Protein AF-A0A8J7RLM5-F1 (afdb_monomer_lite)

Sequence (174 aa):
MNRTQAYQRTSVENLIDDARYLAEELEALKSVIGSIPYNERPVQQDSILDMICRIGLIQRKFLKRAADQLNSSAKFESLPELPGNPALVISEKDIESLQQSNATEIIDDIIRERKELLLFFDRYLNKGEETRREKSDAIGRDYLHKLMYDLVSFERKQLKEAAERVLSIETDRN

Organism: NCBI:txid2812953

pLDDT: mean 81.15, std 14.07, range [39.69, 95.25]

Foldseek 3Di:
DDPVVVVLLVLLVVLLVLLLVLLVLLVVCLVLVVVFPQCDADVVGHGLLLLLLLLQVLCVVQLVVLLVVLPDPDQLPPDDDDDPASSVVDDPVSSVVPVVDDSNVSSVVSSVSSVVSSVSVVVSSVVVVPDPPVPRSVSSSVSSSVSSVNSSVSSVVSSVVSVVVSVVRVVVVD

Structure (mmCIF, N/CA/C/O backbone):
data_AF-A0A8J7RLM5-F1
#
_entry.id   AF-A0A8J7RLM5-F1
#
loop_
_atom_site.group_PDB
_atom_site.id
_atom_site.type_symbol
_atom_site.label_atom_id
_atom_site.label_alt_id
_atom_site.label_comp_id
_atom_site.label_asym_id
_atom_site.label_entity_id
_atom_site.label_seq_id
_atom_site.pdbx_PDB_ins_code
_atom_site.Cartn_x
_atom_site.Cartn_y
_atom_site.Cartn_z
_atom_site.occupancy
_atom_site.B_iso_or_equiv
_atom_site.auth_seq_id
_atom_site.auth_comp_id
_atom_site.auth_asym_id
_atom_site.auth_atom_id
_atom_site.pdbx_PDB_model_num
ATOM 1 N N . MET A 1 1 ? 15.468 -15.234 -27.592 1.00 46.94 1 MET A N 1
ATOM 2 C CA . MET A 1 1 ? 14.768 -14.759 -26.380 1.00 46.94 1 MET A CA 1
ATOM 3 C C . MET A 1 1 ? 15.495 -15.343 -25.171 1.00 46.94 1 MET A C 1
ATOM 5 O O . MET A 1 1 ? 15.583 -16.561 -25.069 1.00 46.94 1 MET A O 1
ATOM 9 N N . ASN A 1 2 ? 16.152 -14.509 -24.358 1.00 43.31 2 ASN A N 1
ATOM 10 C CA . ASN A 1 2 ? 17.047 -14.956 -23.278 1.00 43.31 2 ASN A CA 1
ATOM 11 C C . ASN A 1 2 ? 16.229 -15.423 -22.059 1.00 43.31 2 ASN A C 1
ATOM 13 O O . ASN A 1 2 ? 15.388 -14.671 -21.572 1.00 43.31 2 ASN A O 1
ATOM 17 N N . ARG A 1 3 ? 16.481 -16.635 -21.537 1.00 39.69 3 ARG A N 1
ATOM 18 C CA . ARG A 1 3 ? 15.733 -17.220 -20.397 1.00 39.69 3 ARG A CA 1
ATOM 19 C C . ARG A 1 3 ? 15.724 -16.326 -19.147 1.00 39.69 3 ARG A C 1
ATOM 21 O O . ARG A 1 3 ? 14.724 -16.284 -18.441 1.00 39.69 3 ARG A O 1
ATOM 28 N N . THR A 1 4 ? 16.790 -15.563 -18.914 1.00 49.38 4 THR A N 1
ATOM 29 C CA . THR A 1 4 ? 16.906 -14.629 -17.782 1.00 49.38 4 THR A CA 1
ATOM 30 C C . THR A 1 4 ? 15.945 -13.438 -17.890 1.00 49.38 4 THR A C 1
ATOM 32 O O . THR A 1 4 ? 15.382 -13.017 -16.885 1.00 49.38 4 THR A O 1
ATOM 35 N N . GLN A 1 5 ? 15.695 -12.932 -19.105 1.00 44.66 5 GLN A N 1
ATOM 36 C CA . GLN A 1 5 ? 14.750 -11.828 -19.336 1.00 44.66 5 GLN A CA 1
ATOM 37 C C . GLN A 1 5 ? 13.291 -12.277 -19.180 1.00 44.66 5 GLN A C 1
ATOM 39 O O . GLN A 1 5 ? 12.466 -11.505 -18.701 1.00 44.66 5 GLN A O 1
ATOM 44 N N . ALA A 1 6 ? 12.976 -13.528 -19.536 1.00 48.50 6 ALA A N 1
ATOM 45 C CA . ALA A 1 6 ? 11.652 -14.101 -19.301 1.00 48.50 6 ALA A CA 1
ATOM 46 C C . ALA A 1 6 ? 11.365 -14.260 -17.796 1.00 48.50 6 ALA A C 1
ATOM 48 O O . ALA A 1 6 ? 10.303 -13.862 -17.338 1.00 48.50 6 ALA A O 1
ATOM 49 N N . TYR A 1 7 ? 12.340 -14.747 -17.018 1.00 50.72 7 TYR A N 1
ATOM 50 C CA . TYR A 1 7 ? 12.205 -14.925 -15.567 1.00 50.72 7 TYR A CA 1
ATOM 51 C C . TYR A 1 7 ? 12.020 -13.598 -14.807 1.00 50.72 7 TYR A C 1
ATOM 53 O O . TYR A 1 7 ? 11.147 -13.492 -13.950 1.00 50.72 7 TYR A O 1
ATOM 61 N N . GLN A 1 8 ? 12.792 -12.557 -15.148 1.00 52.84 8 GLN A N 1
ATOM 62 C CA . GLN A 1 8 ? 12.638 -11.227 -14.535 1.00 52.84 8 GLN A CA 1
ATOM 63 C C . GLN A 1 8 ? 11.289 -10.575 -14.864 1.00 52.84 8 GLN A C 1
ATOM 65 O O . GLN A 1 8 ? 10.726 -9.879 -14.024 1.00 52.84 8 GLN A O 1
ATOM 70 N N . ARG A 1 9 ? 10.754 -10.815 -16.067 1.00 53.75 9 ARG A N 1
ATOM 71 C CA . ARG A 1 9 ? 9.448 -10.295 -16.481 1.00 53.75 9 ARG A CA 1
ATOM 72 C C . ARG A 1 9 ? 8.310 -10.913 -15.669 1.00 53.75 9 ARG A C 1
ATOM 74 O O . ARG A 1 9 ? 7.534 -10.167 -15.081 1.00 53.75 9 ARG A O 1
ATOM 81 N N . THR A 1 10 ? 8.306 -12.241 -15.543 1.00 61.09 10 THR A N 1
ATOM 82 C CA . THR A 1 10 ? 7.343 -12.963 -14.699 1.00 61.09 10 THR A CA 1
ATOM 83 C C . THR A 1 10 ? 7.415 -12.492 -13.243 1.00 61.09 10 THR A C 1
ATOM 85 O O . THR A 1 10 ? 6.394 -12.397 -12.579 1.00 61.09 10 THR A O 1
ATOM 88 N N . SER A 1 11 ? 8.601 -12.111 -12.752 1.00 75.88 11 SER A N 1
ATOM 89 C CA . SER A 1 11 ? 8.767 -11.608 -11.382 1.00 75.88 11 SER A CA 1
ATOM 90 C C . SER A 1 11 ? 8.086 -10.253 -11.135 1.00 75.88 11 SER A C 1
ATOM 92 O O . SER A 1 11 ? 7.440 -10.075 -10.107 1.00 75.88 11 SER A O 1
ATOM 94 N N . VAL A 1 12 ? 8.190 -9.290 -12.062 1.00 80.94 12 VAL A N 1
ATOM 95 C CA . VAL A 1 12 ? 7.547 -7.967 -11.887 1.00 80.94 12 VAL A CA 1
ATOM 96 C C . VAL A 1 12 ? 6.038 -8.042 -12.085 1.00 80.94 12 VAL A C 1
ATOM 98 O O . VAL A 1 12 ? 5.299 -7.407 -11.340 1.00 80.94 12 VAL A O 1
ATOM 101 N N . GLU A 1 13 ? 5.578 -8.817 -13.066 1.00 83.81 13 GLU A N 1
ATOM 102 C CA . GLU A 1 13 ? 4.148 -9.036 -13.312 1.00 83.81 13 GLU A CA 1
ATOM 103 C C . GLU A 1 13 ? 3.482 -9.675 -12.079 1.00 83.81 13 GLU A C 1
ATOM 105 O O . GLU A 1 13 ? 2.475 -9.156 -11.601 1.00 83.81 13 GLU A O 1
ATOM 110 N N . ASN A 1 14 ? 4.123 -10.678 -11.464 1.00 87.81 14 ASN A N 1
ATOM 111 C CA . ASN A 1 14 ? 3.664 -11.260 -10.198 1.00 87.81 14 ASN A CA 1
ATOM 112 C C . ASN A 1 14 ? 3.598 -10.228 -9.059 1.00 87.81 14 ASN A C 1
ATOM 114 O O . ASN A 1 14 ? 2.666 -10.253 -8.266 1.00 87.81 14 ASN A O 1
ATOM 118 N N . LEU A 1 15 ? 4.562 -9.305 -8.965 1.00 88.06 15 LEU A N 1
ATOM 119 C CA . LEU A 1 15 ? 4.537 -8.249 -7.944 1.00 88.06 15 LEU A CA 1
ATOM 120 C C . LEU A 1 15 ? 3.437 -7.206 -8.196 1.00 88.06 15 LEU A C 1
ATOM 122 O O . LEU A 1 15 ? 2.912 -6.618 -7.250 1.00 88.06 15 LEU A O 1
ATOM 126 N N . ILE A 1 16 ? 3.079 -6.960 -9.459 1.00 88.56 16 ILE A N 1
ATOM 127 C CA . ILE A 1 16 ? 1.916 -6.137 -9.810 1.00 88.56 16 ILE A CA 1
ATOM 128 C C . ILE A 1 16 ? 0.635 -6.842 -9.374 1.00 88.56 16 ILE A C 1
ATOM 130 O O . ILE A 1 16 ? -0.224 -6.192 -8.784 1.00 88.56 16 ILE A O 1
ATOM 134 N N . ASP A 1 17 ? 0.517 -8.146 -9.614 1.00 90.69 17 ASP A N 1
ATOM 135 C CA . ASP A 1 17 ? -0.630 -8.935 -9.162 1.00 90.69 17 ASP A CA 1
ATOM 136 C C . ASP A 1 17 ? -0.713 -9.006 -7.633 1.00 90.69 17 ASP A C 1
ATOM 138 O O . ASP A 1 17 ? -1.785 -8.789 -7.072 1.00 90.69 17 ASP A O 1
ATOM 142 N N . ASP A 1 18 ? 0.418 -9.172 -6.946 1.00 92.62 18 ASP A N 1
ATOM 143 C CA . ASP A 1 18 ? 0.497 -9.061 -5.489 1.00 92.62 18 ASP A CA 1
ATOM 144 C C . ASP A 1 18 ? -0.018 -7.695 -5.008 1.00 92.62 18 ASP A C 1
ATOM 146 O O . ASP A 1 18 ? -0.800 -7.617 -4.063 1.00 92.62 18 ASP A O 1
ATOM 150 N N . ALA A 1 19 ? 0.368 -6.603 -5.673 1.00 91.62 19 ALA A N 1
ATOM 151 C CA . ALA A 1 19 ? -0.124 -5.269 -5.338 1.00 91.62 19 ALA A CA 1
ATOM 152 C C . ALA A 1 19 ? -1.623 -5.085 -5.642 1.00 91.62 19 ALA A C 1
ATOM 154 O O . ALA A 1 19 ? -2.304 -4.361 -4.910 1.00 91.62 19 ALA A O 1
ATOM 155 N N . ARG A 1 20 ? -2.160 -5.739 -6.686 1.00 92.81 20 ARG A N 1
ATOM 156 C CA . ARG A 1 20 ? -3.612 -5.788 -6.950 1.00 92.81 20 ARG A CA 1
ATOM 157 C C . ARG A 1 20 ? -4.327 -6.490 -5.799 1.00 92.81 20 ARG A C 1
ATOM 159 O O . ARG A 1 20 ? -5.286 -5.935 -5.274 1.00 92.81 20 ARG A O 1
ATOM 166 N N . TYR A 1 21 ? -3.807 -7.632 -5.358 1.00 94.31 21 TYR A N 1
ATOM 167 C CA . TYR A 1 21 ? -4.354 -8.384 -4.232 1.00 94.31 21 TYR A CA 1
ATOM 168 C C . TYR A 1 21 ? -4.331 -7.579 -2.921 1.00 94.31 21 TYR A C 1
ATOM 170 O O . TYR A 1 21 ? -5.326 -7.542 -2.205 1.00 94.31 21 TYR A O 1
ATOM 178 N N . LEU A 1 22 ? -3.266 -6.817 -2.646 1.00 94.25 22 LEU A N 1
ATOM 179 C CA . LEU A 1 22 ? -3.222 -5.920 -1.479 1.00 94.25 22 LEU A CA 1
ATOM 180 C C . LEU A 1 22 ? -4.320 -4.840 -1.507 1.00 94.25 22 LEU A C 1
ATOM 182 O O . LEU A 1 22 ? -4.757 -4.368 -0.460 1.00 94.25 22 LEU A O 1
ATOM 186 N N . ALA A 1 23 ? -4.786 -4.432 -2.693 1.00 94.12 23 ALA A N 1
ATOM 187 C CA . ALA A 1 23 ? -5.932 -3.528 -2.802 1.00 94.12 23 ALA A CA 1
ATOM 188 C C . ALA A 1 23 ? -7.241 -4.205 -2.360 1.00 94.12 23 ALA A C 1
ATOM 190 O O . ALA A 1 23 ? -8.100 -3.552 -1.773 1.00 94.12 23 ALA A O 1
ATOM 191 N N . GLU A 1 24 ? -7.390 -5.504 -2.630 1.00 94.69 24 GLU A N 1
ATOM 192 C CA . GLU A 1 24 ? -8.536 -6.299 -2.178 1.00 94.69 24 GLU A CA 1
ATOM 193 C C . GLU A 1 24 ? -8.501 -6.500 -0.658 1.00 94.69 24 GLU A C 1
ATOM 195 O O . GLU A 1 24 ? -9.531 -6.370 0.000 1.00 94.69 24 GLU A O 1
ATOM 200 N N . GLU A 1 25 ? -7.317 -6.722 -0.077 1.00 94.19 25 GLU A N 1
ATOM 201 C CA . GLU A 1 25 ? -7.147 -6.781 1.381 1.00 94.19 25 GLU A CA 1
ATOM 202 C C . GLU A 1 25 ? -7.513 -5.451 2.061 1.00 94.19 25 GLU A C 1
ATOM 204 O O . GLU A 1 25 ? -8.141 -5.446 3.121 1.00 94.19 25 GLU A O 1
ATOM 209 N N . LEU A 1 26 ? -7.196 -4.312 1.434 1.00 95.00 26 LEU A N 1
ATOM 210 C CA . LEU A 1 26 ? -7.642 -2.998 1.905 1.00 95.00 26 LEU A CA 1
ATOM 211 C C . LEU A 1 26 ? -9.168 -2.826 1.827 1.00 95.00 26 LEU A C 1
ATOM 213 O O . LEU A 1 26 ? -9.756 -2.298 2.770 1.00 95.00 26 LEU A O 1
ATOM 217 N N . GLU A 1 27 ? -9.829 -3.286 0.758 1.00 94.38 27 GLU A N 1
ATOM 218 C CA . GLU A 1 27 ? -11.304 -3.284 0.684 1.00 94.38 27 GLU A CA 1
ATOM 219 C C . GLU A 1 27 ? -11.922 -4.168 1.777 1.00 94.38 27 GLU A C 1
ATOM 221 O O . GLU A 1 27 ? -12.914 -3.788 2.407 1.00 94.38 27 GLU A O 1
ATOM 226 N N . ALA A 1 28 ? -11.320 -5.327 2.055 1.00 93.94 28 ALA A N 1
ATOM 227 C CA . ALA A 1 28 ? -11.754 -6.186 3.150 1.00 93.94 28 ALA A CA 1
ATOM 228 C C . ALA A 1 28 ? -11.610 -5.470 4.503 1.00 93.94 28 ALA A C 1
ATOM 230 O O . ALA A 1 28 ? -12.572 -5.420 5.272 1.00 93.94 28 ALA A O 1
ATOM 231 N N . LEU A 1 29 ? -10.464 -4.833 4.770 1.00 93.31 29 LEU A N 1
ATOM 232 C CA . LEU A 1 29 ? -10.246 -4.046 5.988 1.00 93.31 29 LEU A CA 1
ATOM 233 C C . LEU A 1 29 ? -11.261 -2.901 6.114 1.00 93.31 29 LEU A C 1
ATOM 235 O O . LEU A 1 29 ? -11.812 -2.672 7.191 1.00 93.31 29 LEU A O 1
ATOM 239 N N . LYS A 1 30 ? -11.570 -2.210 5.015 1.00 94.25 30 LYS A N 1
ATOM 240 C CA . LYS A 1 30 ? -12.572 -1.139 4.979 1.00 94.25 30 LYS A CA 1
ATOM 241 C C . LYS A 1 30 ? -13.960 -1.606 5.420 1.00 94.25 30 LYS A C 1
ATOM 243 O O . LYS A 1 30 ? -14.674 -0.838 6.060 1.00 94.25 30 LYS A O 1
ATOM 248 N N . SER A 1 31 ? -14.337 -2.854 5.136 1.00 92.00 31 SER A N 1
ATOM 249 C CA . SER A 1 31 ? -15.645 -3.389 5.543 1.00 92.00 31 SER A CA 1
ATOM 250 C C . SER A 1 31 ? -15.821 -3.506 7.064 1.00 92.00 31 SER A C 1
ATOM 252 O O . SER A 1 31 ? -16.948 -3.436 7.553 1.00 92.00 31 SER A O 1
ATOM 254 N N . VAL A 1 32 ? -14.720 -3.618 7.816 1.00 91.75 32 VAL A N 1
ATOM 255 C CA . VAL A 1 32 ? -14.729 -3.789 9.279 1.00 91.75 32 VAL A CA 1
ATOM 256 C C . VAL A 1 32 ? -14.240 -2.550 10.030 1.00 91.75 32 VAL A C 1
ATOM 258 O O . VAL A 1 32 ? -14.649 -2.328 11.172 1.00 91.75 32 VAL A O 1
ATOM 261 N N . ILE A 1 33 ? -13.432 -1.693 9.389 1.00 91.06 33 ILE A N 1
ATOM 262 C CA . ILE A 1 33 ? -12.737 -0.571 10.040 1.00 91.06 33 ILE A CA 1
ATOM 263 C C . ILE A 1 33 ? -13.693 0.387 10.759 1.00 91.06 33 ILE A C 1
ATOM 265 O O . ILE A 1 33 ? -13.377 0.876 11.836 1.00 91.06 33 ILE A O 1
ATOM 269 N N . GLY A 1 34 ? -14.890 0.616 10.209 1.00 87.88 34 GLY A N 1
ATOM 270 C CA . GLY A 1 34 ? -15.882 1.524 10.790 1.00 87.88 34 GLY A CA 1
ATOM 271 C C . GLY A 1 34 ? -16.491 1.044 12.113 1.00 87.88 34 GLY A C 1
ATOM 272 O O . GLY A 1 34 ? -17.084 1.844 12.831 1.00 87.88 34 GLY A O 1
ATOM 273 N N . SER A 1 35 ? -16.348 -0.241 12.448 1.00 89.00 35 SER A N 1
ATOM 274 C CA . SER A 1 35 ? -16.909 -0.846 13.665 1.00 89.00 35 SER A CA 1
ATOM 275 C C . SER A 1 35 ? -15.903 -0.998 14.814 1.00 89.00 35 SER A C 1
ATOM 277 O O . SER A 1 35 ? -16.283 -1.387 15.923 1.00 89.00 35 SER A O 1
ATOM 279 N N . ILE A 1 36 ? -14.630 -0.667 14.589 1.00 90.12 36 ILE A N 1
ATOM 280 C CA . ILE A 1 36 ? -13.540 -0.848 15.558 1.00 90.12 36 ILE A CA 1
ATOM 281 C C 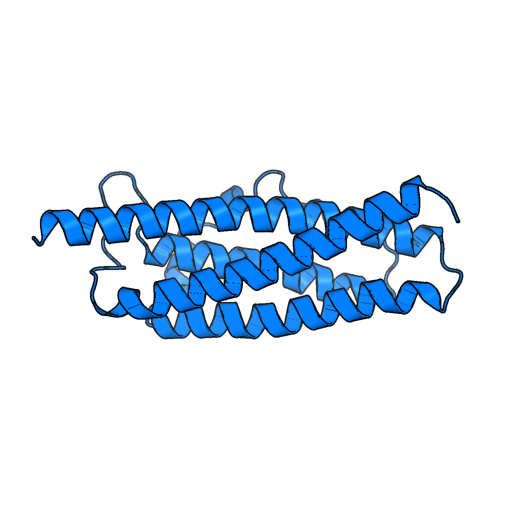. ILE A 1 36 ? -12.871 0.494 15.898 1.00 90.12 36 ILE A C 1
ATOM 283 O O . ILE A 1 36 ? -12.931 1.424 15.093 1.00 90.12 36 ILE A O 1
ATOM 287 N N . PRO A 1 37 ? -12.226 0.635 17.071 1.00 90.00 37 PRO A N 1
ATOM 288 C CA . PRO A 1 37 ? -11.513 1.851 17.444 1.00 90.00 37 PRO A CA 1
ATOM 289 C C . PRO A 1 37 ? -10.166 1.940 16.706 1.00 90.00 37 PRO A C 1
ATOM 291 O O . PRO A 1 37 ? -9.087 1.766 17.266 1.00 90.00 37 PRO A O 1
ATOM 294 N N . TYR A 1 38 ? -10.224 2.194 15.400 1.00 90.38 38 TYR A N 1
ATOM 295 C CA . TYR A 1 38 ? -9.069 2.158 14.499 1.00 90.38 38 TYR A CA 1
ATOM 296 C C . TYR A 1 38 ? -7.986 3.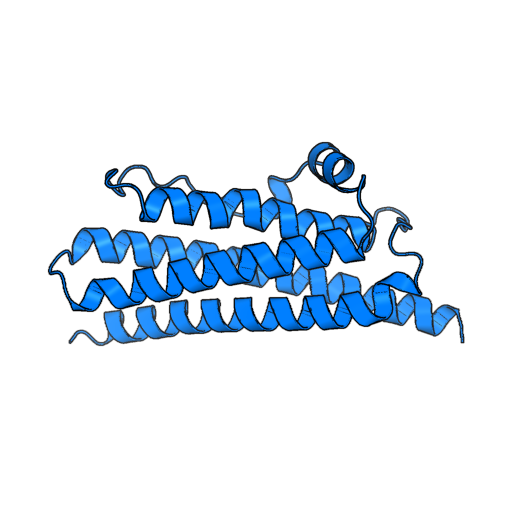205 14.802 1.00 90.38 38 TYR A C 1
ATOM 298 O O . TYR A 1 38 ? -6.861 3.082 14.318 1.00 90.38 38 TYR A O 1
ATOM 306 N N . ASN A 1 39 ? -8.323 4.238 15.572 1.00 91.25 39 ASN A N 1
ATOM 307 C CA . ASN A 1 39 ? -7.448 5.337 15.970 1.00 91.25 39 ASN A CA 1
ATOM 308 C C . ASN A 1 39 ? -6.772 5.123 17.337 1.00 91.25 39 ASN A C 1
ATOM 310 O O . ASN A 1 39 ? -5.930 5.934 17.724 1.00 91.25 39 ASN A O 1
ATOM 314 N N . GLU A 1 40 ? -7.115 4.067 18.077 1.00 89.00 40 GLU A N 1
ATOM 315 C CA . GLU A 1 40 ? -6.467 3.769 19.353 1.00 89.00 40 GLU A CA 1
ATOM 316 C C . GLU A 1 40 ? -5.027 3.290 19.131 1.00 89.00 40 GLU A C 1
ATOM 318 O O . GLU A 1 40 ? -4.758 2.424 18.295 1.00 89.00 40 GLU A O 1
ATOM 323 N N . ARG A 1 41 ? -4.091 3.868 19.893 1.00 88.31 41 ARG A N 1
ATOM 324 C CA . ARG A 1 41 ? -2.671 3.490 19.912 1.00 88.31 41 ARG A CA 1
ATOM 325 C C . ARG A 1 41 ? -2.369 2.680 21.175 1.00 88.31 41 ARG A C 1
ATOM 327 O O . ARG A 1 41 ? -2.298 3.268 22.258 1.00 88.31 41 ARG A O 1
ATOM 334 N N . PRO A 1 42 ? -2.169 1.356 21.072 1.00 83.38 42 PRO A N 1
ATOM 335 C CA . PRO A 1 42 ? -1.658 0.562 22.180 1.00 83.38 42 PRO A CA 1
ATOM 336 C C . PRO A 1 42 ? -0.251 1.021 22.588 1.00 83.38 42 PRO A C 1
ATOM 338 O O . PRO A 1 42 ? 0.471 1.667 21.827 1.00 83.38 42 PRO A O 1
ATOM 341 N N . VAL A 1 43 ? 0.166 0.673 23.805 1.00 83.75 43 VAL A N 1
ATOM 342 C CA . VAL A 1 43 ? 1.474 1.076 24.343 1.00 83.75 43 VAL A CA 1
ATOM 343 C C . VAL A 1 43 ? 2.607 0.629 23.409 1.00 83.75 43 VAL A C 1
ATOM 345 O O . VAL A 1 43 ? 2.740 -0.558 23.120 1.00 83.75 43 VAL A O 1
ATOM 348 N N . GLN A 1 44 ? 3.440 1.589 22.979 1.00 81.06 44 GLN A N 1
ATOM 349 C CA . GLN A 1 44 ? 4.600 1.390 22.085 1.00 81.06 44 GLN A CA 1
ATOM 350 C C . GLN A 1 44 ? 4.254 0.813 20.707 1.00 81.06 44 GLN A C 1
ATOM 352 O O . GLN A 1 44 ? 5.058 0.128 20.077 1.00 81.06 44 GLN A O 1
ATOM 357 N N . GLN A 1 45 ? 3.042 1.073 20.247 1.00 85.06 45 GLN A N 1
ATOM 358 C CA . GLN A 1 45 ? 2.474 0.410 19.100 1.00 85.06 45 GLN A CA 1
ATOM 359 C C . GLN A 1 45 ? 1.703 1.444 18.270 1.00 85.06 45 GLN A C 1
ATOM 361 O O . GLN A 1 45 ? 1.037 2.320 18.819 1.00 85.06 45 GLN A O 1
ATOM 366 N N . ASP A 1 46 ? 1.804 1.347 16.944 1.00 87.56 46 ASP A N 1
ATOM 367 C CA . ASP A 1 46 ? 1.044 2.199 16.016 1.00 87.56 46 ASP A CA 1
ATOM 368 C C . ASP A 1 46 ? -0.470 1.993 16.238 1.00 87.56 46 ASP A C 1
ATOM 370 O O . ASP A 1 46 ? -0.860 1.086 16.953 1.00 87.56 46 ASP A O 1
ATOM 374 N N . SER A 1 47 ? -1.371 2.778 15.667 1.00 92.06 47 SER A N 1
ATOM 375 C CA . SER A 1 47 ? -2.804 2.437 15.544 1.00 92.06 47 SER A CA 1
ATOM 376 C C . SER A 1 47 ? -3.064 1.732 14.208 1.00 92.06 47 SER A C 1
ATOM 378 O O . SER A 1 47 ? -2.188 1.701 13.342 1.00 92.06 47 SER A O 1
ATOM 380 N N . ILE A 1 48 ? -4.256 1.161 14.005 1.00 93.44 48 ILE A N 1
ATOM 381 C CA . ILE A 1 48 ? -4.630 0.632 12.678 1.00 93.44 48 ILE A CA 1
ATOM 382 C C . ILE A 1 48 ? -4.631 1.776 11.650 1.00 93.44 48 ILE A C 1
ATOM 384 O O . ILE A 1 48 ? -4.167 1.609 10.524 1.00 93.44 48 ILE A O 1
ATOM 388 N N . LEU A 1 49 ? -5.070 2.969 12.061 1.00 93.44 49 LEU A N 1
ATOM 389 C CA . LEU A 1 49 ? -5.020 4.173 11.239 1.00 93.44 49 LEU A CA 1
ATOM 390 C C . LEU A 1 49 ? -3.593 4.560 10.846 1.00 93.44 49 LEU A C 1
ATOM 392 O O . LEU A 1 49 ? -3.358 4.900 9.692 1.00 93.44 49 LEU A O 1
ATOM 396 N N . ASP A 1 50 ? -2.639 4.494 11.776 1.00 92.69 50 ASP A N 1
ATOM 397 C CA . ASP A 1 50 ? -1.234 4.796 11.475 1.00 92.69 50 ASP A CA 1
ATOM 398 C C . ASP A 1 50 ? -0.682 3.832 10.418 1.00 92.69 50 ASP A C 1
ATOM 400 O O . ASP A 1 50 ? -0.035 4.273 9.468 1.00 92.69 50 ASP A O 1
ATOM 404 N N . MET A 1 51 ? -0.995 2.536 10.533 1.00 93.06 51 MET A N 1
ATOM 405 C CA . MET A 1 51 ? -0.600 1.514 9.555 1.00 93.06 51 MET A CA 1
ATOM 406 C C . MET A 1 51 ? -1.167 1.827 8.161 1.00 93.06 51 MET A C 1
ATOM 408 O O . MET A 1 51 ? -0.422 1.846 7.179 1.00 93.06 51 MET A O 1
ATOM 412 N N . ILE A 1 52 ? -2.462 2.155 8.074 1.00 94.12 52 ILE A N 1
ATOM 413 C CA . ILE A 1 52 ? -3.125 2.554 6.820 1.00 94.12 52 ILE A CA 1
ATOM 414 C C . ILE A 1 52 ? -2.474 3.820 6.237 1.00 94.12 52 ILE A C 1
ATOM 416 O O . ILE A 1 52 ? -2.124 3.860 5.055 1.00 94.12 52 ILE A O 1
ATOM 420 N N . CYS A 1 53 ? -2.253 4.849 7.058 1.00 93.12 53 CYS A N 1
ATOM 421 C CA . CYS A 1 53 ? -1.608 6.088 6.627 1.00 93.12 53 CYS A CA 1
ATOM 422 C C . CYS A 1 53 ? -0.197 5.834 6.082 1.00 93.12 53 CYS A C 1
ATOM 424 O O . CYS A 1 53 ? 0.170 6.389 5.044 1.00 93.12 53 CYS A O 1
ATOM 426 N N . ARG A 1 54 ? 0.595 4.972 6.735 1.00 92.06 54 ARG A N 1
ATOM 427 C CA . ARG A 1 54 ? 1.938 4.608 6.258 1.00 92.06 54 ARG A CA 1
ATOM 428 C C . ARG A 1 54 ? 1.888 3.964 4.876 1.00 92.06 54 ARG A C 1
ATOM 430 O O . ARG A 1 54 ? 2.702 4.342 4.033 1.00 92.06 54 ARG A O 1
ATOM 437 N N . ILE A 1 55 ? 0.937 3.060 4.621 1.00 92.38 55 ILE A N 1
ATOM 438 C CA . ILE A 1 55 ? 0.733 2.448 3.295 1.00 92.38 55 ILE A CA 1
ATOM 439 C C . ILE A 1 55 ? 0.528 3.539 2.235 1.00 92.38 55 ILE A C 1
ATOM 441 O O . ILE A 1 55 ? 1.264 3.592 1.245 1.00 92.38 55 ILE A O 1
ATOM 445 N N . GLY A 1 56 ? -0.414 4.458 2.467 1.00 91.50 56 GLY A N 1
ATOM 446 C CA . GLY A 1 56 ? -0.710 5.536 1.521 1.00 91.50 56 GLY A CA 1
ATOM 447 C C . GLY A 1 56 ? 0.467 6.484 1.287 1.00 91.50 56 GLY A C 1
ATOM 448 O O . GLY A 1 56 ? 0.785 6.822 0.143 1.00 91.50 56 GLY A O 1
ATOM 449 N N . LEU A 1 57 ? 1.172 6.874 2.351 1.00 90.31 57 LEU A N 1
ATOM 450 C CA . LEU A 1 57 ? 2.344 7.748 2.254 1.00 90.31 57 LEU A CA 1
ATOM 451 C C . LEU A 1 57 ? 3.471 7.103 1.455 1.00 90.31 57 LEU A C 1
ATOM 453 O O . LEU A 1 57 ? 4.075 7.755 0.605 1.00 90.31 57 LEU A O 1
ATOM 457 N N . ILE A 1 58 ? 3.746 5.825 1.698 1.00 88.44 58 ILE A N 1
ATOM 458 C CA . ILE A 1 58 ? 4.793 5.077 1.004 1.00 88.44 58 ILE A CA 1
ATOM 459 C C . ILE A 1 58 ? 4.449 4.913 -0.483 1.00 88.44 58 ILE A C 1
ATOM 461 O O . ILE A 1 58 ? 5.290 5.206 -1.337 1.00 88.44 58 ILE A O 1
ATOM 465 N N . GLN A 1 59 ? 3.200 4.579 -0.818 1.00 88.94 59 GLN A N 1
ATOM 466 C CA . GLN A 1 59 ? 2.729 4.545 -2.206 1.00 88.94 59 GLN A CA 1
ATOM 467 C C . GLN A 1 59 ? 2.930 5.898 -2.910 1.00 88.94 59 GLN A C 1
ATOM 469 O O . GLN A 1 59 ? 3.540 5.964 -3.982 1.00 88.94 59 GLN A O 1
ATOM 474 N N . ARG A 1 60 ? 2.484 7.001 -2.298 1.00 88.19 60 ARG A N 1
ATOM 475 C CA . ARG A 1 60 ? 2.630 8.353 -2.867 1.00 88.19 60 ARG A CA 1
ATOM 476 C C . ARG A 1 60 ? 4.088 8.789 -2.978 1.00 88.19 60 ARG A C 1
ATOM 478 O O . ARG A 1 60 ? 4.462 9.471 -3.929 1.00 88.19 60 ARG A O 1
ATOM 485 N N . LYS A 1 61 ? 4.926 8.414 -2.014 1.00 85.25 61 LYS A N 1
ATOM 486 C CA . LYS A 1 61 ? 6.331 8.826 -1.968 1.00 85.25 61 LYS A CA 1
ATOM 487 C C . LYS A 1 61 ? 7.195 8.054 -2.955 1.00 85.25 61 LYS A C 1
ATOM 489 O O . LYS A 1 61 ? 8.128 8.647 -3.490 1.00 85.25 61 LYS A O 1
ATOM 494 N N . PHE A 1 62 ? 6.894 6.783 -3.216 1.00 84.25 62 PHE A N 1
ATOM 495 C CA . PHE A 1 62 ? 7.760 5.927 -4.027 1.00 84.25 62 PHE A CA 1
ATOM 496 C C . PHE A 1 62 ? 7.130 5.482 -5.346 1.00 84.25 62 PHE A C 1
ATOM 498 O O . PHE A 1 62 ? 7.741 5.712 -6.387 1.00 84.25 62 PHE A O 1
ATOM 505 N N . LEU A 1 63 ? 5.910 4.931 -5.355 1.00 83.06 63 LEU A N 1
ATOM 506 C CA . LEU A 1 63 ? 5.289 4.472 -6.607 1.00 83.06 63 LEU A CA 1
ATOM 507 C C . LEU A 1 63 ? 4.951 5.627 -7.537 1.00 83.06 63 LEU A C 1
ATOM 509 O O . LEU A 1 63 ? 5.261 5.564 -8.724 1.00 83.06 63 LEU A O 1
ATOM 513 N N . LYS A 1 64 ? 4.364 6.703 -7.008 1.00 84.88 64 LYS A N 1
ATOM 514 C CA . LYS A 1 64 ? 4.040 7.874 -7.831 1.00 84.88 64 LYS A CA 1
ATOM 515 C C . LYS A 1 64 ? 5.295 8.512 -8.422 1.00 84.88 64 LYS A C 1
ATOM 517 O O . LYS A 1 64 ? 5.340 8.768 -9.618 1.00 84.88 64 LYS A O 1
ATOM 522 N N . ARG A 1 65 ? 6.349 8.669 -7.614 1.00 81.62 65 ARG A N 1
ATOM 523 C CA . ARG A 1 65 ? 7.639 9.191 -8.094 1.00 81.62 65 ARG A CA 1
ATOM 524 C C . ARG A 1 65 ? 8.277 8.288 -9.143 1.00 81.62 65 ARG A C 1
ATOM 526 O O . ARG A 1 65 ? 8.811 8.797 -10.123 1.00 81.62 65 ARG A O 1
ATOM 533 N N . ALA A 1 66 ? 8.207 6.971 -8.960 1.00 82.06 66 ALA A N 1
ATOM 534 C CA . ALA A 1 66 ? 8.682 6.023 -9.956 1.00 82.06 66 ALA A CA 1
ATOM 535 C C . ALA A 1 66 ? 7.890 6.147 -11.261 1.00 82.06 66 ALA A C 1
ATOM 537 O O . ALA A 1 66 ? 8.494 6.227 -12.325 1.00 82.06 66 ALA A O 1
ATOM 538 N N . ALA A 1 67 ? 6.559 6.239 -11.198 1.00 84.44 67 ALA A N 1
ATOM 539 C CA . ALA A 1 67 ? 5.727 6.443 -12.379 1.00 84.44 67 ALA A CA 1
ATOM 540 C C . ALA A 1 67 ? 6.085 7.744 -13.119 1.00 84.44 67 ALA A C 1
ATOM 542 O O . ALA A 1 67 ? 6.297 7.718 -14.331 1.00 84.44 67 ALA A O 1
ATOM 543 N N . ASP A 1 68 ? 6.243 8.855 -12.393 1.00 83.44 68 ASP A N 1
ATOM 544 C CA . ASP A 1 68 ? 6.640 10.147 -12.964 1.00 83.44 68 ASP A CA 1
ATOM 545 C C . ASP A 1 68 ? 8.004 10.063 -13.672 1.00 83.44 68 ASP A C 1
ATOM 547 O O . ASP A 1 68 ? 8.179 10.590 -14.773 1.00 83.44 68 ASP A O 1
ATOM 551 N N . GLN A 1 69 ? 8.967 9.353 -13.078 1.00 79.06 69 GLN A N 1
ATOM 552 C CA . GLN A 1 69 ? 10.306 9.179 -13.643 1.00 79.06 69 GLN A CA 1
ATOM 553 C C . GLN A 1 69 ? 10.321 8.261 -14.862 1.00 79.06 69 GLN A C 1
ATOM 555 O O . GLN A 1 69 ? 10.915 8.628 -15.873 1.00 79.06 69 GLN A O 1
ATOM 560 N N . LEU A 1 70 ? 9.633 7.118 -14.798 1.00 80.00 70 LEU A N 1
ATOM 561 C CA . LEU A 1 70 ? 9.492 6.188 -15.922 1.00 80.00 70 LEU A CA 1
ATOM 562 C C . LEU A 1 70 ? 8.741 6.820 -17.103 1.00 80.00 70 LEU A C 1
ATOM 564 O O . LEU A 1 70 ? 8.960 6.440 -18.252 1.00 80.00 70 LEU A O 1
ATOM 568 N N . ASN A 1 71 ? 7.849 7.774 -16.830 1.00 79.00 71 ASN A N 1
ATOM 569 C CA . ASN A 1 71 ? 7.141 8.533 -17.856 1.00 79.00 71 ASN A CA 1
ATOM 570 C C . ASN A 1 71 ? 7.996 9.666 -18.449 1.00 79.00 71 ASN A C 1
ATOM 572 O O . ASN A 1 71 ? 7.798 10.069 -19.597 1.00 79.00 71 ASN A O 1
ATOM 576 N N . SER A 1 72 ? 8.943 10.203 -17.677 1.00 74.00 72 SER A N 1
ATOM 577 C CA . SER A 1 72 ? 9.845 11.248 -18.148 1.00 74.00 72 SER A CA 1
ATOM 578 C C . SER A 1 72 ? 10.860 10.688 -19.153 1.00 74.00 72 SER A C 1
ATOM 580 O O . SER A 1 72 ? 11.381 9.590 -19.000 1.00 74.00 72 SER A O 1
ATOM 582 N N . SER A 1 73 ? 11.209 11.464 -20.183 1.00 58.69 73 SER A N 1
ATOM 583 C CA . SER A 1 73 ? 12.312 11.115 -21.101 1.00 58.69 73 SER A CA 1
ATOM 584 C C . SER A 1 73 ? 13.702 11.323 -20.475 1.00 58.69 73 SER A C 1
ATOM 586 O O . SER A 1 73 ? 14.706 11.327 -21.191 1.00 58.69 73 SER A O 1
ATOM 588 N N . ALA A 1 74 ? 13.767 11.561 -19.159 1.00 56.00 74 ALA A N 1
ATOM 589 C CA . ALA A 1 74 ? 15.014 11.737 -18.436 1.00 56.00 74 ALA A CA 1
ATOM 590 C C . ALA A 1 74 ? 15.801 10.422 -18.443 1.00 56.00 74 ALA A C 1
ATOM 592 O O . ALA A 1 74 ? 15.238 9.329 -18.400 1.00 56.00 74 ALA A O 1
ATOM 593 N N . LYS A 1 75 ? 17.129 10.521 -18.536 1.00 56.69 75 LYS A N 1
ATOM 594 C CA . LYS A 1 75 ? 17.989 9.339 -18.505 1.00 56.69 75 LYS A CA 1
ATOM 595 C C . LYS A 1 75 ? 17.778 8.586 -17.189 1.00 56.69 75 LYS A C 1
ATOM 597 O O . LYS A 1 75 ? 17.858 9.179 -16.119 1.00 56.69 75 LYS A O 1
ATOM 602 N N . PHE A 1 76 ? 17.632 7.266 -17.277 1.00 60.94 76 PHE A N 1
ATOM 603 C CA . PHE A 1 76 ? 17.542 6.343 -16.135 1.00 60.94 76 PHE A CA 1
ATOM 604 C C . PHE A 1 76 ? 18.782 6.351 -15.215 1.00 60.94 76 PHE A C 1
ATOM 606 O O . PHE A 1 76 ? 18.785 5.708 -14.173 1.00 60.94 76 PHE A O 1
ATOM 613 N N . GLU A 1 77 ? 19.832 7.092 -15.579 1.00 54.06 77 GLU A N 1
ATOM 614 C CA . GLU A 1 77 ? 21.059 7.289 -14.798 1.00 54.06 77 GLU A CA 1
ATOM 615 C C . GLU A 1 77 ? 20.829 8.046 -13.473 1.00 54.06 77 GLU A C 1
ATOM 617 O O . GLU A 1 77 ? 21.720 8.060 -12.631 1.00 54.06 77 GLU A O 1
ATOM 622 N N . SER A 1 78 ? 19.653 8.653 -13.261 1.00 57.31 78 SER A N 1
ATOM 623 C CA . SER A 1 78 ? 19.319 9.404 -12.040 1.00 57.31 78 SER A CA 1
ATOM 624 C C . SER A 1 78 ? 18.144 8.820 -11.246 1.00 57.31 78 SER A C 1
ATOM 626 O O . SER A 1 78 ? 17.413 9.574 -10.598 1.00 57.31 78 SER A O 1
ATOM 628 N N . LEU A 1 79 ? 17.906 7.505 -11.324 1.00 61.78 79 LEU A N 1
ATOM 629 C CA . LEU A 1 79 ? 16.888 6.879 -10.480 1.00 61.78 79 LEU A CA 1
ATOM 630 C C . LEU A 1 79 ? 17.286 7.040 -9.001 1.00 61.78 79 LEU A C 1
ATOM 632 O O . LEU A 1 79 ? 18.417 6.718 -8.636 1.00 61.78 79 LEU A O 1
ATOM 636 N N . PRO A 1 80 ? 16.394 7.563 -8.146 1.00 61.91 80 PRO A N 1
ATOM 637 C CA . PRO A 1 80 ? 16.686 7.767 -6.743 1.00 61.91 80 PRO A CA 1
ATOM 638 C C . PRO A 1 80 ? 16.872 6.410 -6.080 1.00 61.91 80 PRO A C 1
ATOM 6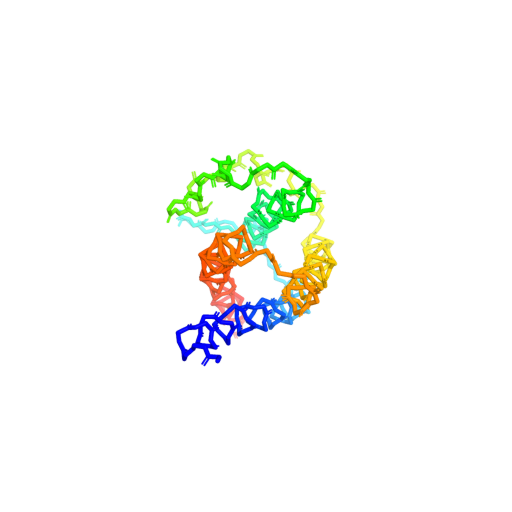40 O O . PRO A 1 80 ? 16.124 5.466 -6.351 1.00 61.91 80 PRO A O 1
ATOM 643 N N . GLU A 1 81 ? 17.848 6.328 -5.183 1.00 65.44 81 GLU A N 1
ATOM 644 C CA . GLU A 1 81 ? 18.006 5.143 -4.360 1.00 65.44 81 GLU A CA 1
ATOM 645 C C . GLU A 1 81 ? 16.716 4.881 -3.587 1.00 65.44 81 GLU A C 1
ATOM 647 O O . GLU A 1 81 ? 16.153 5.759 -2.923 1.00 65.44 81 GLU A O 1
ATOM 652 N N . LEU A 1 82 ? 16.238 3.647 -3.705 1.00 62.53 82 LEU A N 1
ATOM 653 C CA . LEU A 1 82 ? 15.162 3.165 -2.865 1.00 62.53 82 LEU A CA 1
ATOM 654 C C . LEU A 1 82 ? 15.689 3.104 -1.434 1.00 62.53 82 LEU A C 1
ATOM 656 O O . LEU A 1 82 ? 16.767 2.539 -1.216 1.00 62.53 82 LEU A O 1
ATOM 660 N N . PRO A 1 83 ? 14.963 3.659 -0.454 1.00 63.16 83 PRO A N 1
ATOM 661 C CA . PRO A 1 83 ? 15.332 3.451 0.933 1.00 63.16 83 PRO A CA 1
ATOM 662 C C . PRO A 1 83 ? 15.319 1.947 1.199 1.00 63.16 83 PRO A C 1
ATOM 664 O O . PRO A 1 83 ? 14.336 1.276 0.901 1.00 63.16 83 PRO A O 1
ATOM 667 N N . GLY A 1 84 ? 16.387 1.416 1.797 1.00 58.53 84 GLY A N 1
ATOM 668 C CA . GLY A 1 84 ? 16.445 -0.009 2.147 1.00 58.53 84 GLY A CA 1
ATOM 669 C C . GLY A 1 84 ? 15.318 -0.453 3.091 1.00 58.53 84 GLY A C 1
ATOM 670 O O . GLY A 1 84 ? 15.060 -1.643 3.219 1.00 58.53 84 GLY A O 1
ATOM 671 N N . ASN A 1 85 ? 14.637 0.497 3.743 1.00 67.75 85 ASN A N 1
ATOM 672 C CA . ASN A 1 85 ? 13.384 0.269 4.446 1.00 67.75 85 ASN A CA 1
ATOM 673 C C . ASN A 1 85 ? 12.431 1.470 4.237 1.00 67.75 85 ASN A C 1
ATOM 675 O O . ASN A 1 85 ? 12.681 2.542 4.801 1.00 67.75 85 ASN A O 1
ATOM 679 N N . PRO A 1 86 ? 11.331 1.309 3.475 1.00 66.31 86 PRO A N 1
ATOM 680 C CA . PRO A 1 86 ? 10.335 2.360 3.247 1.00 66.31 86 PRO A CA 1
ATOM 681 C C . PRO A 1 86 ? 9.732 2.938 4.537 1.00 66.31 86 PRO A C 1
ATOM 683 O O . PRO A 1 86 ? 9.398 4.123 4.581 1.00 66.31 86 PRO A O 1
ATOM 686 N N . ALA A 1 87 ? 9.654 2.136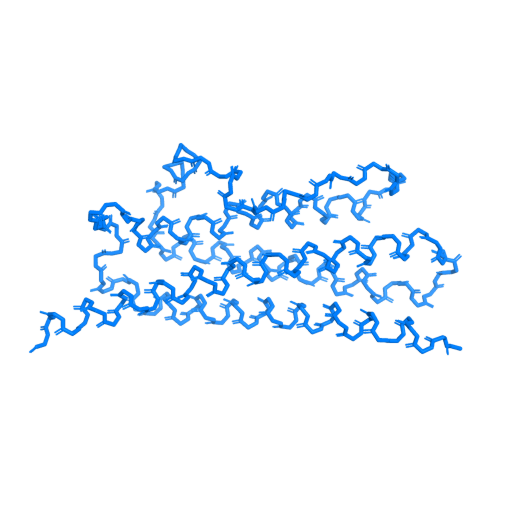 5.606 1.00 64.62 87 ALA A N 1
ATOM 687 C CA . ALA A 1 87 ? 9.113 2.551 6.899 1.00 64.62 87 ALA A CA 1
ATOM 688 C C . ALA A 1 87 ? 9.958 3.640 7.576 1.00 64.62 87 ALA A C 1
ATOM 690 O O . ALA A 1 87 ? 9.414 4.497 8.267 1.00 64.62 87 ALA A O 1
ATOM 691 N N . LEU A 1 88 ? 11.279 3.642 7.352 1.00 66.62 88 LEU A N 1
ATOM 692 C CA . LEU A 1 88 ? 12.205 4.595 7.981 1.00 66.62 88 LEU A CA 1
ATOM 693 C C . LEU A 1 88 ? 12.098 6.011 7.405 1.00 66.62 88 LEU A C 1
ATOM 695 O O . LEU A 1 88 ? 12.711 6.937 7.929 1.00 66.62 88 LEU A O 1
ATOM 699 N N . VAL A 1 89 ? 11.349 6.187 6.316 1.00 76.50 89 VAL A N 1
ATOM 700 C CA . VAL A 1 89 ? 11.259 7.466 5.600 1.00 76.50 89 VAL A CA 1
ATOM 701 C C . VAL A 1 89 ? 9.952 8.201 5.877 1.00 76.50 89 VAL A C 1
ATOM 703 O O . VAL A 1 89 ? 9.762 9.294 5.339 1.00 76.50 89 VAL A O 1
ATOM 706 N N . ILE A 1 90 ? 9.051 7.610 6.662 1.00 82.44 90 ILE A N 1
ATOM 707 C CA . ILE A 1 90 ? 7.777 8.206 7.061 1.00 82.44 90 ILE A CA 1
ATOM 708 C C . ILE A 1 90 ? 7.876 8.646 8.519 1.00 82.44 90 ILE A C 1
ATOM 710 O O . ILE A 1 90 ? 8.049 7.817 9.412 1.00 82.44 90 ILE A O 1
ATOM 714 N N . SER A 1 91 ? 7.772 9.953 8.749 1.00 84.31 91 SER A N 1
ATOM 715 C CA . SER A 1 91 ? 7.755 10.530 10.092 1.00 84.31 91 SER A CA 1
ATOM 716 C C . SER A 1 91 ? 6.350 10.509 10.696 1.00 84.31 91 SER A C 1
ATOM 718 O O . SER A 1 91 ? 5.354 10.439 9.977 1.00 84.31 91 SER A O 1
ATOM 720 N N . GLU A 1 92 ? 6.254 10.628 12.021 1.00 84.12 92 GLU A N 1
ATOM 721 C CA . GLU A 1 92 ? 4.962 10.769 12.714 1.00 84.12 92 GLU A CA 1
ATOM 722 C C . GLU A 1 92 ? 4.170 11.982 12.208 1.00 84.12 92 GLU A C 1
ATOM 724 O O . GLU A 1 92 ? 2.968 11.883 11.989 1.00 84.12 92 GLU A O 1
ATOM 729 N N . LYS A 1 93 ? 4.852 13.092 11.900 1.00 85.25 93 LYS A N 1
ATOM 730 C CA . LYS A 1 93 ? 4.218 14.290 11.328 1.00 85.25 93 LYS A CA 1
ATOM 731 C C . LYS A 1 93 ? 3.580 14.031 9.964 1.00 85.25 93 LYS A C 1
ATOM 733 O O . LYS A 1 93 ? 2.541 14.609 9.654 1.00 85.25 93 LYS A O 1
ATOM 738 N N . ASP A 1 94 ? 4.197 13.177 9.144 1.00 85.56 94 ASP A N 1
ATOM 739 C CA . ASP A 1 94 ? 3.618 12.797 7.853 1.00 85.56 94 ASP A CA 1
ATOM 740 C C . ASP A 1 94 ? 2.306 12.027 8.065 1.00 85.56 94 ASP A C 1
ATOM 742 O O . ASP A 1 94 ? 1.333 12.254 7.347 1.00 85.56 94 ASP A O 1
ATOM 746 N N . ILE A 1 95 ? 2.255 11.159 9.081 1.00 85.81 95 ILE A N 1
ATOM 747 C CA . ILE A 1 95 ? 1.065 10.376 9.437 1.00 85.81 95 ILE A CA 1
ATOM 748 C C . ILE A 1 95 ? -0.046 11.284 9.963 1.00 85.81 95 ILE A C 1
ATOM 750 O O . ILE A 1 95 ? -1.166 11.219 9.460 1.00 85.81 95 ILE A O 1
ATOM 754 N N . GLU A 1 96 ? 0.272 12.169 10.908 1.00 85.81 96 GLU A N 1
ATOM 755 C CA . GLU A 1 96 ? -0.677 13.127 11.492 1.00 85.81 96 GLU A CA 1
ATOM 756 C C . GLU A 1 96 ? -1.356 13.993 10.420 1.00 85.81 96 GLU A C 1
ATOM 758 O O . GLU A 1 96 ? -2.542 14.303 10.525 1.00 85.81 96 GLU A O 1
ATOM 763 N N . SER A 1 97 ? -0.634 14.337 9.347 1.00 82.06 97 SER A N 1
ATOM 764 C CA . SER A 1 97 ? -1.188 15.125 8.241 1.00 82.06 97 SER A CA 1
ATOM 765 C C . SER A 1 97 ? -2.318 14.419 7.478 1.00 82.06 97 SER A C 1
ATOM 767 O O . SER A 1 97 ? -3.194 15.092 6.938 1.00 82.06 97 SER A O 1
ATOM 769 N N . LEU A 1 98 ? -2.332 13.080 7.457 1.00 80.94 98 LEU A N 1
ATOM 770 C CA . LEU A 1 98 ? -3.374 12.284 6.798 1.00 80.94 98 LEU A CA 1
ATOM 771 C C . LEU A 1 98 ? -4.533 11.911 7.723 1.00 80.94 98 LEU A C 1
ATOM 773 O O . LEU A 1 98 ? -5.613 11.591 7.238 1.00 80.94 98 LEU A O 1
ATOM 777 N N . GLN A 1 99 ? -4.346 11.999 9.039 1.00 80.00 99 GLN A N 1
ATOM 778 C CA . GLN A 1 99 ? -5.374 11.661 10.032 1.00 80.00 99 GLN A CA 1
ATOM 779 C C . GLN A 1 99 ? -6.516 12.688 10.122 1.00 80.00 99 GLN A C 1
ATOM 781 O O . GLN A 1 99 ? -7.394 12.561 10.970 1.00 80.00 99 GLN A O 1
ATOM 786 N N . GLN A 1 100 ? -6.522 13.704 9.254 1.00 73.19 100 GLN A N 1
ATOM 787 C CA . GLN A 1 100 ? -7.618 14.671 9.144 1.00 73.19 100 GLN A CA 1
ATOM 788 C C . GLN A 1 100 ? -8.864 14.086 8.455 1.00 73.19 100 GLN A C 1
ATOM 790 O O . GLN A 1 100 ? -9.958 14.619 8.633 1.00 73.19 100 GLN A O 1
ATOM 795 N N . SER A 1 101 ? -8.703 12.996 7.699 1.00 76.38 101 SER A N 1
ATOM 796 C CA . SER A 1 101 ? -9.784 12.248 7.045 1.00 76.38 101 SER A CA 1
ATOM 797 C C . SER A 1 101 ? -10.167 11.001 7.845 1.00 76.38 101 SER A C 1
ATOM 799 O O . SER A 1 101 ? -9.385 10.502 8.658 1.00 76.38 101 SER A O 1
ATOM 801 N N . ASN A 1 102 ? -11.370 10.466 7.613 1.00 87.38 102 ASN A N 1
ATOM 802 C CA . ASN A 1 102 ? -11.764 9.199 8.237 1.00 87.38 102 ASN A CA 1
ATOM 803 C C . ASN A 1 102 ? -11.044 8.004 7.573 1.00 87.38 102 ASN A C 1
ATOM 805 O O . ASN A 1 102 ? -10.602 8.079 6.427 1.00 87.38 102 ASN A O 1
ATOM 809 N N . ALA A 1 103 ? -10.932 6.878 8.286 1.00 90.62 103 ALA A N 1
ATOM 810 C CA . ALA A 1 103 ? -10.175 5.719 7.801 1.00 90.62 103 ALA A CA 1
ATOM 811 C C . ALA A 1 103 ? -10.706 5.139 6.478 1.00 90.62 103 ALA A C 1
ATOM 813 O O . ALA A 1 103 ? -9.923 4.659 5.664 1.00 90.62 103 ALA A O 1
ATOM 814 N N . THR A 1 104 ? -12.022 5.190 6.250 1.00 92.94 104 THR A N 1
ATOM 815 C CA . THR A 1 104 ? -12.647 4.695 5.013 1.00 92.94 104 THR A CA 1
ATOM 816 C C . THR A 1 104 ? -12.223 5.529 3.807 1.00 92.94 104 THR A C 1
ATOM 818 O O . THR A 1 104 ? -11.805 4.962 2.803 1.00 92.94 104 THR A O 1
ATOM 821 N N . GLU A 1 105 ? -12.241 6.856 3.933 1.00 92.50 105 GLU A N 1
ATOM 822 C CA . GLU A 1 105 ? -11.786 7.784 2.891 1.00 92.50 105 GLU A CA 1
ATOM 823 C C . GLU A 1 105 ? -10.305 7.587 2.559 1.00 92.50 105 GLU A C 1
ATOM 825 O O . GLU A 1 105 ? -9.928 7.555 1.389 1.00 92.50 105 GLU A O 1
ATOM 830 N N . ILE A 1 106 ? -9.463 7.399 3.581 1.00 93.19 106 ILE A N 1
ATOM 831 C CA . ILE A 1 106 ? -8.031 7.153 3.376 1.00 93.19 106 ILE A CA 1
ATOM 832 C C . ILE A 1 106 ? -7.825 5.842 2.607 1.00 93.19 106 ILE A C 1
ATOM 834 O O . ILE A 1 106 ? -7.028 5.802 1.670 1.00 93.19 106 ILE A O 1
ATOM 838 N N . ILE A 1 107 ? -8.549 4.778 2.968 1.00 95.00 107 ILE A N 1
ATOM 839 C CA . ILE A 1 107 ? -8.479 3.498 2.254 1.00 95.00 107 ILE A CA 1
ATOM 840 C C . ILE A 1 107 ? -8.946 3.657 0.798 1.00 95.00 107 ILE A C 1
ATOM 842 O O . ILE A 1 107 ? -8.257 3.188 -0.112 1.00 95.00 107 ILE A O 1
ATOM 846 N N . ASP A 1 108 ? -10.061 4.353 0.562 1.00 95.12 108 ASP A N 1
ATOM 847 C CA . ASP A 1 108 ? -10.583 4.614 -0.785 1.00 95.12 108 ASP A CA 1
ATOM 848 C C . ASP A 1 108 ? -9.559 5.344 -1.664 1.00 95.12 108 ASP A C 1
ATOM 850 O O . ASP A 1 108 ? -9.329 4.959 -2.817 1.00 95.12 108 ASP A O 1
ATOM 854 N N . ASP A 1 109 ? -8.886 6.354 -1.112 1.00 93.75 109 ASP A N 1
ATOM 855 C CA . ASP A 1 109 ? -7.823 7.075 -1.806 1.00 93.75 109 ASP A CA 1
ATOM 856 C C . ASP A 1 109 ? -6.633 6.176 -2.145 1.00 93.75 109 ASP A C 1
ATOM 858 O O . ASP A 1 109 ? -6.138 6.213 -3.277 1.00 93.75 109 ASP A O 1
ATOM 862 N N . ILE A 1 110 ? -6.191 5.336 -1.204 1.00 94.44 110 ILE A N 1
ATOM 863 C CA . ILE A 1 110 ? -5.084 4.399 -1.430 1.00 94.44 110 ILE A CA 1
ATOM 864 C C . ILE A 1 110 ? -5.428 3.438 -2.568 1.00 94.44 110 ILE A C 1
ATOM 866 O O . ILE A 1 110 ? -4.624 3.272 -3.491 1.00 94.44 110 ILE A O 1
ATOM 870 N N . ILE A 1 111 ? -6.621 2.839 -2.533 1.00 95.12 111 ILE A N 1
ATOM 871 C CA . ILE A 1 111 ? -7.086 1.876 -3.538 1.00 95.12 111 ILE A CA 1
ATOM 872 C C . ILE A 1 111 ? -7.192 2.535 -4.914 1.00 95.12 111 ILE A C 1
ATOM 874 O O . ILE A 1 111 ? -6.727 1.971 -5.911 1.00 95.12 111 ILE A O 1
ATOM 878 N N . ARG A 1 112 ? -7.791 3.728 -4.991 1.00 95.25 112 ARG A N 1
ATOM 879 C CA . ARG A 1 112 ? -7.948 4.471 -6.246 1.00 95.25 112 ARG A CA 1
ATOM 880 C C . ARG A 1 112 ? -6.592 4.811 -6.858 1.00 95.25 112 ARG A C 1
ATOM 882 O O . ARG A 1 112 ? -6.332 4.450 -8.006 1.00 95.25 112 ARG A O 1
ATOM 889 N N . GLU A 1 113 ? -5.713 5.445 -6.084 1.00 93.00 113 GLU A N 1
ATOM 890 C CA . GLU A 1 113 ? -4.363 5.808 -6.528 1.00 93.00 113 GLU A CA 1
ATOM 891 C C . GLU A 1 113 ? -3.559 4.570 -6.952 1.00 93.00 113 GLU A C 1
ATOM 893 O O . GLU A 1 113 ? -2.828 4.606 -7.945 1.00 93.00 113 GLU A O 1
ATOM 898 N N . ARG A 1 114 ? -3.728 3.442 -6.253 1.00 93.31 114 ARG A N 1
ATOM 899 C CA . ARG A 1 114 ? -3.061 2.185 -6.600 1.00 93.31 114 ARG A CA 1
ATOM 900 C C . ARG A 1 114 ? -3.507 1.658 -7.950 1.00 93.31 114 ARG A C 1
ATOM 902 O O . ARG A 1 114 ? -2.660 1.308 -8.767 1.00 93.31 114 ARG A O 1
ATOM 909 N N . LYS A 1 115 ? -4.816 1.604 -8.202 1.00 93.44 115 LYS A N 1
ATOM 910 C CA . LYS A 1 115 ? -5.364 1.139 -9.487 1.00 93.44 115 LYS A CA 1
ATOM 911 C C . LYS A 1 115 ? -4.782 1.950 -10.647 1.00 93.44 115 LYS A C 1
ATOM 913 O O . LYS A 1 115 ? -4.343 1.370 -11.639 1.00 93.44 115 LYS A O 1
ATOM 918 N N . GLU A 1 116 ? -4.703 3.271 -10.498 1.00 93.00 116 GLU A N 1
ATOM 919 C CA . GLU A 1 116 ? -4.098 4.164 -11.494 1.00 93.00 116 GLU A CA 1
ATOM 920 C C . GLU A 1 116 ? -2.609 3.844 -11.738 1.00 93.00 116 GLU A C 1
ATOM 922 O O . GLU A 1 116 ? -2.178 3.727 -12.891 1.00 93.00 116 GLU A O 1
ATOM 927 N N . LEU A 1 117 ? -1.834 3.647 -10.666 1.00 91.56 117 LEU A N 1
ATOM 928 C CA . LEU A 1 117 ? -0.404 3.328 -10.735 1.00 91.56 117 LEU A CA 1
ATOM 929 C C . LEU A 1 117 ? -0.134 1.955 -11.358 1.00 91.56 117 LEU A C 1
ATOM 931 O O . LEU A 1 117 ? 0.723 1.833 -12.232 1.00 91.56 117 LEU A O 1
ATOM 935 N N . LEU A 1 118 ? -0.880 0.923 -10.964 1.00 91.56 118 LEU A N 1
ATOM 936 C CA . LEU A 1 118 ? -0.706 -0.427 -11.504 1.00 91.56 118 LEU A CA 1
ATOM 937 C C . LEU A 1 118 ? -1.069 -0.486 -12.989 1.00 91.56 118 LEU A C 1
ATOM 939 O O . LEU A 1 118 ? -0.356 -1.120 -13.761 1.00 91.56 118 LEU A O 1
ATOM 943 N N . LEU A 1 119 ? -2.109 0.236 -13.422 1.00 91.44 119 LEU A N 1
ATOM 944 C CA . LEU A 1 119 ? -2.421 0.388 -14.846 1.00 91.44 119 LEU A CA 1
ATOM 945 C C . LEU A 1 119 ? -1.297 1.096 -15.612 1.00 91.44 119 LEU A C 1
ATOM 947 O O . LEU A 1 119 ? -1.036 0.771 -16.771 1.00 91.44 119 LEU A O 1
ATOM 951 N N . PHE A 1 120 ? -0.636 2.080 -14.999 1.00 90.19 120 PHE A N 1
ATOM 952 C CA . PHE A 1 120 ? 0.534 2.713 -15.600 1.00 90.19 120 PHE A CA 1
ATOM 953 C C . PHE A 1 120 ? 1.695 1.721 -15.757 1.00 90.19 120 PHE A C 1
ATOM 955 O O . PHE A 1 120 ? 2.241 1.619 -16.858 1.00 90.19 120 PHE A O 1
ATOM 962 N N . PHE A 1 121 ? 2.049 0.978 -14.704 1.00 87.94 121 PHE A N 1
ATOM 963 C CA . PHE A 1 121 ? 3.166 0.030 -14.747 1.00 87.94 121 PHE A CA 1
ATOM 964 C C . PHE A 1 121 ? 2.915 -1.128 -15.710 1.00 87.94 121 PHE A C 1
ATOM 966 O O . PHE A 1 121 ? 3.813 -1.485 -16.467 1.00 87.94 121 PHE A O 1
ATOM 973 N N . ASP A 1 122 ? 1.690 -1.644 -15.760 1.00 88.06 122 ASP A N 1
ATOM 974 C CA . ASP A 1 122 ? 1.280 -2.674 -16.714 1.00 88.06 122 ASP A CA 1
ATOM 975 C C . ASP A 1 122 ? 1.496 -2.202 -18.164 1.00 88.06 122 ASP A C 1
ATOM 977 O O . ASP A 1 122 ? 2.207 -2.834 -18.949 1.00 88.06 122 ASP A O 1
ATOM 981 N N . ARG A 1 123 ? 1.019 -0.993 -18.500 1.00 86.44 123 ARG A N 1
ATOM 982 C CA . ARG A 1 123 ? 1.278 -0.378 -19.814 1.00 86.44 123 ARG A CA 1
ATOM 983 C C . ARG A 1 123 ? 2.766 -0.156 -20.075 1.00 86.44 123 ARG A C 1
ATOM 985 O O . ARG A 1 123 ? 3.216 -0.360 -21.199 1.00 86.44 123 ARG A O 1
ATOM 992 N N . TYR A 1 124 ? 3.525 0.294 -19.078 1.00 83.44 124 TYR A N 1
ATOM 993 C CA . TYR A 1 124 ? 4.966 0.515 -19.210 1.00 83.44 124 TYR A CA 1
ATOM 994 C C . TYR A 1 124 ? 5.709 -0.790 -19.537 1.00 83.44 124 TYR A C 1
ATOM 996 O O . TYR A 1 124 ? 6.522 -0.821 -20.462 1.00 83.44 124 TYR A O 1
ATOM 1004 N N . LEU A 1 125 ? 5.390 -1.884 -18.841 1.00 81.06 125 LEU A N 1
ATOM 1005 C CA . LEU A 1 125 ? 6.000 -3.194 -19.073 1.00 81.06 125 LEU A CA 1
ATOM 1006 C C . LEU A 1 125 ? 5.649 -3.771 -20.447 1.00 81.06 125 LEU A C 1
ATOM 1008 O O . LEU A 1 125 ? 6.504 -4.417 -21.060 1.00 81.06 125 LEU A O 1
ATOM 1012 N N . ASN A 1 126 ? 4.443 -3.498 -20.946 1.00 78.56 126 ASN A N 1
ATOM 1013 C CA . ASN A 1 126 ? 3.979 -3.975 -22.248 1.00 78.56 126 ASN A CA 1
ATOM 1014 C C . ASN A 1 126 ? 4.518 -3.138 -23.429 1.00 78.56 126 ASN A C 1
ATOM 1016 O O . ASN A 1 126 ? 4.777 -3.683 -24.497 1.00 78.56 126 ASN A O 1
ATOM 1020 N N . LYS A 1 127 ? 4.813 -1.841 -23.238 1.00 73.56 127 LYS A N 1
ATOM 1021 C CA . LYS A 1 127 ? 5.427 -0.976 -24.275 1.00 73.56 127 LYS A CA 1
ATOM 1022 C C . LYS A 1 127 ? 6.819 -1.432 -24.741 1.00 73.56 127 LYS A C 1
ATOM 1024 O O . LYS A 1 127 ? 7.223 -1.139 -25.865 1.00 73.56 127 LYS A O 1
ATOM 1029 N N . GLY A 1 128 ? 7.564 -2.140 -23.892 1.00 57.97 128 GLY A N 1
ATOM 1030 C CA . GLY A 1 128 ? 8.916 -2.618 -24.211 1.00 57.97 128 GLY A CA 1
ATOM 1031 C C . GLY A 1 128 ? 8.984 -3.727 -25.273 1.00 57.97 128 GLY A C 1
ATOM 1032 O O . GLY A 1 128 ? 10.085 -4.098 -25.666 1.00 57.97 128 GLY A O 1
ATOM 1033 N N . GLU A 1 129 ? 7.852 -4.263 -25.746 1.00 51.75 129 GLU A N 1
ATOM 1034 C CA . GLU A 1 129 ? 7.836 -5.238 -26.850 1.00 51.75 129 GLU A CA 1
ATOM 1035 C C . GLU A 1 129 ? 7.984 -4.586 -28.236 1.00 51.75 129 GLU A C 1
ATOM 1037 O O . GLU A 1 129 ? 8.486 -5.223 -29.161 1.00 51.75 129 GLU A O 1
ATOM 1042 N N . GLU A 1 130 ? 7.620 -3.307 -28.384 1.00 50.66 130 GLU A N 1
ATOM 1043 C CA . GLU A 1 130 ? 7.563 -2.630 -29.690 1.00 50.66 130 GLU A CA 1
ATOM 1044 C C . GLU A 1 130 ? 8.824 -1.812 -30.028 1.00 50.66 130 GLU A C 1
ATOM 1046 O O . GLU A 1 130 ? 9.045 -1.457 -31.187 1.00 50.66 130 GLU A O 1
ATOM 1051 N N . THR A 1 131 ? 9.702 -1.534 -29.054 1.00 50.97 131 THR A N 1
ATOM 1052 C CA . THR A 1 131 ? 10.841 -0.617 -29.249 1.00 50.97 131 THR A CA 1
ATOM 1053 C C . THR A 1 131 ? 12.166 -1.232 -28.790 1.00 50.97 131 THR A C 1
ATOM 1055 O O . THR A 1 131 ? 12.344 -1.544 -27.621 1.00 50.97 131 THR A O 1
ATOM 1058 N N . 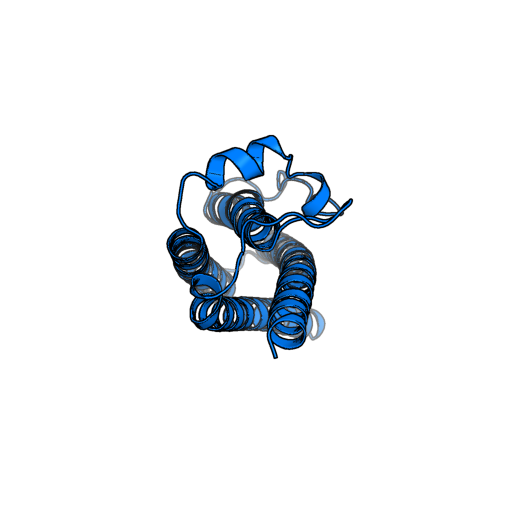ARG A 1 132 ? 13.148 -1.359 -29.699 1.00 47.75 132 ARG A N 1
ATOM 1059 C CA . ARG A 1 132 ? 14.534 -1.802 -29.413 1.00 47.75 132 ARG A CA 1
ATOM 1060 C C . ARG A 1 132 ? 15.309 -0.795 -28.530 1.00 47.75 132 ARG A C 1
ATOM 1062 O O . ARG A 1 132 ? 16.254 -0.163 -29.002 1.00 47.75 132 ARG A O 1
ATOM 1069 N N . ARG A 1 133 ? 14.951 -0.627 -27.254 1.00 55.25 133 ARG A N 1
ATOM 1070 C CA . ARG A 1 133 ? 15.725 0.139 -26.249 1.00 55.25 133 ARG A CA 1
ATOM 1071 C C . ARG A 1 133 ? 16.215 -0.768 -25.113 1.00 55.25 133 ARG A C 1
ATOM 1073 O O . ARG A 1 133 ? 16.028 -0.498 -23.934 1.00 55.25 133 ARG A O 1
ATOM 1080 N N . GLU A 1 134 ? 16.931 -1.829 -25.478 1.00 61.00 134 GLU A N 1
ATOM 1081 C CA . GLU A 1 134 ? 17.246 -2.963 -24.590 1.00 61.00 134 GLU A CA 1
ATOM 1082 C C . GLU A 1 134 ? 17.933 -2.612 -23.253 1.00 61.00 134 GLU A C 1
ATOM 1084 O O . GLU A 1 134 ? 17.677 -3.282 -22.256 1.00 61.00 134 GLU A O 1
ATOM 1089 N N . LYS A 1 135 ? 18.793 -1.584 -23.184 1.00 61.09 135 LYS A N 1
ATOM 1090 C CA . LYS A 1 135 ? 19.521 -1.249 -21.938 1.00 61.09 135 LYS A CA 1
ATOM 1091 C C . LYS A 1 135 ? 18.742 -0.344 -20.984 1.00 61.09 135 LYS A C 1
ATOM 1093 O O . LYS A 1 135 ? 18.775 -0.567 -19.779 1.00 61.09 135 LYS A O 1
ATOM 1098 N N . SER A 1 136 ? 18.063 0.670 -21.514 1.00 65.25 136 SER A N 1
ATOM 1099 C CA . SER A 1 136 ? 17.295 1.626 -20.705 1.00 65.25 136 SER A CA 1
ATOM 1100 C C . SER A 1 136 ? 16.085 0.945 -20.068 1.00 65.25 136 SER A C 1
ATOM 1102 O O . SER A 1 136 ? 15.811 1.132 -18.884 1.00 65.25 136 SER A O 1
ATOM 1104 N N . ASP A 1 137 ? 15.426 0.082 -20.840 1.00 71.31 137 ASP A N 1
ATOM 1105 C CA . ASP A 1 137 ? 14.243 -0.645 -20.392 1.00 71.31 137 ASP A CA 1
ATOM 1106 C C . ASP A 1 137 ? 14.601 -1.703 -19.340 1.00 71.31 137 ASP A C 1
ATOM 1108 O O . ASP A 1 137 ? 13.828 -1.932 -18.412 1.00 71.31 137 ASP A O 1
ATOM 1112 N N . ALA A 1 138 ? 15.790 -2.314 -19.431 1.00 75.50 138 ALA A N 1
ATOM 1113 C CA . ALA A 1 138 ? 16.278 -3.262 -18.430 1.00 75.50 138 ALA A CA 1
ATOM 1114 C C . ALA A 1 138 ? 16.530 -2.595 -17.066 1.00 75.50 138 ALA A C 1
ATOM 1116 O O . ALA A 1 138 ? 16.100 -3.130 -16.048 1.00 75.50 138 ALA A O 1
ATOM 1117 N N . ILE A 1 139 ? 17.158 -1.410 -17.045 1.00 76.12 139 ILE A N 1
ATOM 1118 C CA . ILE A 1 139 ? 17.394 -0.644 -15.806 1.00 76.12 139 ILE A CA 1
ATOM 1119 C C . ILE A 1 139 ? 16.061 -0.235 -15.167 1.00 76.12 139 ILE A C 1
ATOM 1121 O O . ILE A 1 139 ? 15.869 -0.408 -13.966 1.00 76.12 139 ILE A O 1
ATOM 1125 N N . GLY A 1 140 ? 15.111 0.253 -15.970 1.00 78.56 140 GLY A N 1
ATOM 1126 C CA . GLY A 1 140 ? 13.780 0.612 -15.481 1.00 78.56 140 GLY A CA 1
ATOM 1127 C C . GLY A 1 140 ? 13.000 -0.572 -14.905 1.00 78.56 140 GLY A C 1
ATOM 1128 O O . GLY A 1 140 ? 12.340 -0.429 -13.879 1.00 78.56 140 GLY A O 1
ATOM 1129 N N . ARG A 1 141 ? 13.089 -1.750 -15.538 1.00 80.56 141 ARG A N 1
ATOM 1130 C CA . ARG A 1 141 ? 12.441 -2.977 -15.043 1.00 80.56 141 ARG A CA 1
ATOM 1131 C C . ARG A 1 141 ? 13.057 -3.476 -13.741 1.00 80.56 141 ARG A C 1
ATOM 1133 O O . ARG A 1 141 ? 12.305 -3.857 -12.854 1.00 80.56 141 ARG A O 1
ATOM 1140 N N . ASP A 1 142 ? 14.382 -3.459 -13.613 1.00 82.19 142 ASP A N 1
ATOM 1141 C CA . ASP A 1 142 ? 15.067 -3.869 -12.379 1.00 82.19 142 ASP A CA 1
ATOM 1142 C C . ASP A 1 142 ? 14.748 -2.921 -11.212 1.00 82.19 142 ASP A C 1
ATOM 1144 O O . ASP A 1 142 ? 14.409 -3.358 -10.111 1.00 82.19 142 ASP A O 1
ATOM 1148 N N . TYR A 1 143 ? 14.734 -1.612 -11.482 1.00 82.38 143 TYR A N 1
ATOM 1149 C CA . TYR A 1 143 ? 14.296 -0.611 -10.513 1.00 82.38 143 TYR A CA 1
ATOM 1150 C C . TYR A 1 143 ? 12.850 -0.836 -10.061 1.00 82.38 143 TYR A C 1
ATOM 1152 O O . TYR A 1 143 ? 12.577 -0.862 -8.861 1.00 82.38 143 TYR A O 1
ATOM 1160 N N . LEU A 1 144 ? 11.932 -1.041 -11.013 1.00 84.31 144 LEU A N 1
ATOM 1161 C CA . LEU A 1 144 ? 10.530 -1.311 -10.710 1.00 84.31 144 LEU A CA 1
ATOM 1162 C C . LEU A 1 144 ? 10.369 -2.620 -9.930 1.00 84.31 144 LEU A C 1
ATOM 1164 O O . LEU A 1 144 ? 9.601 -2.653 -8.977 1.00 84.31 144 LEU A O 1
ATOM 1168 N N . HIS A 1 145 ? 11.112 -3.670 -10.286 1.00 86.38 145 HIS A N 1
ATOM 1169 C CA . HIS A 1 145 ? 11.115 -4.936 -9.557 1.00 86.38 145 HIS A CA 1
ATOM 1170 C C . HIS A 1 145 ? 11.482 -4.732 -8.086 1.00 86.38 145 HIS A C 1
ATOM 1172 O O . HIS A 1 145 ? 10.724 -5.123 -7.201 1.00 86.38 145 HIS A O 1
ATOM 1178 N N . LYS A 1 146 ? 12.629 -4.092 -7.823 1.00 84.50 146 LYS A N 1
ATOM 1179 C CA . LYS A 1 146 ? 13.110 -3.846 -6.460 1.00 84.50 146 LYS A CA 1
ATOM 1180 C C . LYS A 1 146 ? 12.123 -2.988 -5.670 1.00 84.50 146 LYS A C 1
ATOM 1182 O O . LYS A 1 146 ? 11.776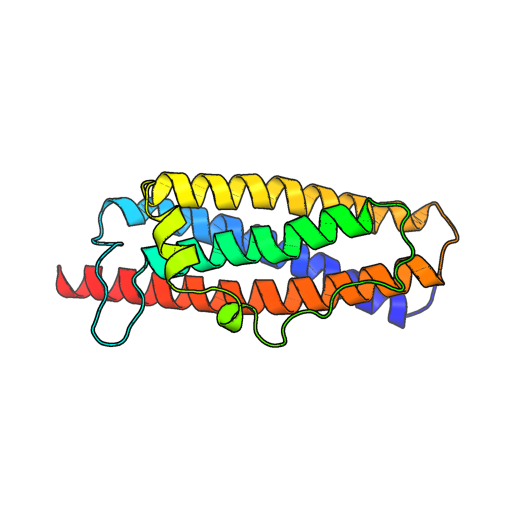 -3.332 -4.546 1.00 84.50 146 LYS A O 1
ATOM 1187 N N . LEU A 1 147 ? 11.622 -1.919 -6.288 1.00 84.81 147 LEU A N 1
ATOM 1188 C CA . LEU A 1 147 ? 10.641 -1.032 -5.673 1.00 84.81 147 LEU A CA 1
ATOM 1189 C C . LEU A 1 147 ? 9.358 -1.778 -5.303 1.00 84.81 147 LEU A C 1
ATOM 1191 O O . LEU A 1 147 ? 8.910 -1.699 -4.164 1.00 84.81 147 LEU A O 1
ATOM 1195 N N . MET A 1 148 ? 8.774 -2.506 -6.253 1.00 87.50 148 MET A N 1
ATOM 1196 C CA . MET A 1 148 ? 7.539 -3.252 -6.026 1.00 87.50 148 MET A CA 1
ATOM 1197 C C . MET A 1 148 ? 7.729 -4.329 -4.959 1.00 87.50 148 MET A C 1
ATOM 1199 O O . MET A 1 148 ? 6.865 -4.480 -4.102 1.00 87.50 148 MET A O 1
ATOM 1203 N N . TYR A 1 149 ? 8.868 -5.025 -4.959 1.00 88.31 149 TYR A N 1
ATOM 1204 C CA . TYR A 1 149 ? 9.187 -6.027 -3.945 1.00 88.31 149 TYR A CA 1
ATOM 1205 C C . TYR A 1 149 ? 9.218 -5.429 -2.532 1.00 88.31 149 TYR A C 1
ATOM 1207 O O . TYR A 1 149 ? 8.555 -5.948 -1.629 1.00 88.31 149 TYR A O 1
ATOM 1215 N N . ASP A 1 150 ? 9.944 -4.323 -2.342 1.00 85.94 150 ASP A N 1
ATOM 1216 C CA . ASP A 1 150 ? 10.076 -3.668 -1.036 1.00 85.94 150 ASP A CA 1
ATOM 1217 C C . ASP A 1 150 ? 8.722 -3.137 -0.538 1.00 85.94 150 ASP A C 1
ATOM 1219 O O . ASP A 1 150 ? 8.385 -3.263 0.641 1.00 85.94 150 ASP A O 1
ATOM 1223 N N . LEU A 1 151 ? 7.913 -2.589 -1.447 1.00 86.69 151 LEU A N 1
ATOM 1224 C CA . LEU A 1 151 ? 6.592 -2.049 -1.135 1.00 86.69 151 LEU A CA 1
ATOM 1225 C C . LEU A 1 151 ? 5.568 -3.122 -0.789 1.00 86.69 151 LEU A C 1
ATOM 1227 O O . LEU A 1 151 ? 4.912 -3.014 0.243 1.00 86.69 151 LEU A O 1
ATOM 1231 N N . VAL A 1 152 ? 5.452 -4.159 -1.622 1.00 90.06 152 VAL A N 1
ATOM 1232 C CA . VAL A 1 152 ? 4.546 -5.290 -1.382 1.00 90.06 152 VAL A CA 1
ATOM 1233 C C . VAL A 1 152 ? 4.898 -5.959 -0.057 1.00 90.06 152 VAL A C 1
ATOM 1235 O O . VAL A 1 152 ? 4.012 -6.259 0.740 1.00 90.06 152 VAL A O 1
ATOM 1238 N N . SER A 1 153 ? 6.190 -6.151 0.219 1.00 89.50 153 SER A N 1
ATOM 1239 C CA . SER A 1 153 ? 6.655 -6.748 1.476 1.00 89.50 153 SER A CA 1
ATOM 1240 C C . SER A 1 153 ? 6.312 -5.881 2.689 1.00 89.50 153 SER A C 1
ATOM 1242 O O . SER A 1 153 ? 5.836 -6.396 3.703 1.00 89.50 153 SER A O 1
ATOM 1244 N N . PHE A 1 154 ? 6.531 -4.567 2.590 1.00 90.25 154 PHE A N 1
ATOM 1245 C CA . PHE A 1 154 ? 6.165 -3.619 3.639 1.00 90.25 154 PHE A CA 1
ATOM 1246 C C . PHE A 1 154 ? 4.656 -3.632 3.902 1.00 90.25 154 PHE A C 1
ATOM 1248 O O . PHE A 1 154 ? 4.221 -3.754 5.046 1.00 90.25 154 PHE A O 1
ATOM 1255 N N . GLU A 1 155 ? 3.853 -3.534 2.849 1.00 92.06 155 GLU A N 1
ATOM 1256 C CA . GLU A 1 155 ? 2.408 -3.422 2.972 1.00 92.06 155 GLU A CA 1
ATOM 1257 C C . GLU A 1 155 ? 1.765 -4.707 3.492 1.00 92.06 155 GLU A C 1
ATOM 1259 O O . GLU A 1 155 ? 0.947 -4.635 4.404 1.00 92.06 155 GLU A O 1
ATOM 1264 N N . ARG A 1 156 ? 2.204 -5.880 3.015 1.00 93.06 156 ARG A N 1
ATOM 1265 C CA . ARG A 1 156 ? 1.789 -7.180 3.572 1.00 93.06 156 ARG A CA 1
ATOM 1266 C C . ARG A 1 156 ? 1.994 -7.234 5.081 1.00 93.06 156 ARG A C 1
ATOM 1268 O O . ARG A 1 156 ? 1.134 -7.722 5.808 1.00 93.06 156 ARG A O 1
ATOM 1275 N N . LYS A 1 157 ? 3.127 -6.716 5.566 1.00 92.38 157 LYS A N 1
ATOM 1276 C CA . LYS A 1 157 ? 3.402 -6.645 7.002 1.00 92.38 157 LYS A CA 1
ATOM 1277 C C . LYS A 1 157 ? 2.408 -5.724 7.716 1.00 92.38 157 LYS A C 1
ATOM 1279 O O . LYS A 1 157 ? 1.870 -6.120 8.742 1.00 92.38 157 LYS A O 1
ATOM 1284 N N . GLN A 1 158 ? 2.150 -4.531 7.181 1.00 92.56 158 GLN A N 1
ATOM 1285 C CA . GLN A 1 158 ? 1.205 -3.582 7.784 1.00 92.56 158 GLN A CA 1
ATOM 1286 C C . GLN A 1 158 ? -0.233 -4.111 7.807 1.00 92.56 158 GLN A C 1
ATOM 1288 O O . GLN A 1 158 ? -0.898 -4.013 8.832 1.00 92.56 158 GLN A O 1
ATOM 1293 N N . LEU A 1 159 ? -0.707 -4.706 6.710 1.00 94.06 159 LEU A N 1
ATOM 1294 C CA . LEU A 1 159 ? -2.055 -5.272 6.631 1.00 94.06 159 LEU A CA 1
ATOM 1295 C C . LEU A 1 159 ? -2.219 -6.489 7.538 1.00 94.06 159 LEU A C 1
ATOM 1297 O O . LEU A 1 159 ? -3.255 -6.629 8.183 1.00 94.06 159 LEU A O 1
ATOM 1301 N N . LYS A 1 160 ? -1.181 -7.323 7.662 1.00 94.19 160 LYS A N 1
ATOM 1302 C CA . LYS A 1 160 ? -1.166 -8.416 8.635 1.00 94.19 160 LYS A CA 1
ATOM 1303 C C . LYS A 1 160 ? -1.279 -7.897 10.071 1.00 94.19 160 LYS A C 1
ATOM 1305 O O . LYS A 1 160 ? -2.129 -8.374 10.813 1.00 94.19 160 LYS A O 1
ATOM 1310 N N . GLU A 1 161 ? -0.459 -6.916 10.451 1.00 93.38 161 GLU A N 1
ATOM 1311 C CA . GLU A 1 161 ? -0.504 -6.313 11.793 1.00 93.38 161 GLU A CA 1
ATOM 1312 C C . GLU A 1 161 ? -1.860 -5.636 12.067 1.00 93.38 161 GLU A C 1
ATOM 1314 O O . GLU A 1 161 ? -2.402 -5.743 13.168 1.00 93.38 161 GLU A O 1
ATOM 1319 N N . ALA A 1 162 ? -2.450 -4.985 11.059 1.00 92.69 162 ALA A N 1
ATOM 1320 C CA . ALA A 1 162 ? -3.794 -4.426 11.149 1.00 92.69 162 ALA A CA 1
ATOM 1321 C C . ALA A 1 162 ? -4.848 -5.522 11.372 1.00 92.69 162 ALA A C 1
ATOM 1323 O O . ALA A 1 162 ? -5.665 -5.398 12.282 1.00 92.69 162 ALA A O 1
ATOM 1324 N N . ALA A 1 163 ? -4.810 -6.608 10.595 1.00 91.94 163 ALA A N 1
ATOM 1325 C CA . ALA A 1 163 ? -5.748 -7.723 10.709 1.00 91.94 163 ALA A CA 1
ATOM 1326 C C . ALA A 1 163 ? -5.655 -8.433 12.070 1.00 91.94 163 ALA A C 1
ATOM 1328 O O . ALA A 1 163 ? -6.679 -8.680 12.703 1.00 91.94 163 ALA A O 1
ATOM 1329 N N . GLU A 1 164 ? -4.441 -8.700 12.563 1.00 91.81 164 GLU A N 1
ATOM 1330 C CA . GLU A 1 164 ? -4.215 -9.288 13.893 1.00 91.81 164 GLU A CA 1
ATOM 1331 C C . GLU A 1 164 ? -4.849 -8.438 15.004 1.00 91.81 164 GLU A C 1
ATOM 1333 O O . GLU A 1 164 ? -5.397 -8.968 15.972 1.00 91.81 164 GLU A O 1
ATOM 1338 N N . ARG A 1 165 ? -4.850 -7.113 14.844 1.00 89.62 165 ARG A N 1
ATOM 1339 C CA . ARG A 1 165 ? -5.488 -6.201 15.797 1.00 89.62 165 ARG A CA 1
ATOM 1340 C C . ARG A 1 165 ? -6.989 -6.156 15.699 1.00 89.62 165 ARG A C 1
ATOM 1342 O O . ARG A 1 165 ? -7.631 -6.104 16.743 1.00 89.62 165 ARG A O 1
ATOM 1349 N N . VAL A 1 166 ? -7.538 -6.177 14.486 1.00 90.50 166 VAL A N 1
ATOM 1350 C CA . VAL A 1 166 ? -8.987 -6.323 14.312 1.00 90.50 166 VAL A CA 1
ATOM 1351 C C . VAL A 1 166 ? -9.457 -7.557 15.080 1.00 90.50 166 VAL A C 1
ATOM 1353 O O . VAL A 1 166 ? -10.336 -7.444 15.929 1.00 90.50 166 VAL A O 1
ATOM 1356 N N . LEU A 1 167 ? -8.785 -8.695 14.880 1.00 89.75 167 LEU A N 1
ATOM 1357 C CA . LEU A 1 167 ? -9.107 -9.951 15.559 1.00 89.75 167 LEU A CA 1
ATOM 1358 C C . LEU A 1 167 ? -8.963 -9.860 17.084 1.00 89.75 167 LEU A C 1
ATOM 1360 O O . LEU A 1 167 ? -9.821 -10.363 17.808 1.00 89.75 167 LEU A O 1
ATOM 1364 N N . SER A 1 168 ? -7.907 -9.212 17.589 1.00 88.50 168 SER A N 1
ATOM 1365 C CA . SER A 1 168 ? -7.727 -9.005 19.033 1.00 88.50 168 SER A CA 1
ATOM 1366 C C . SER A 1 168 ? -8.875 -8.191 19.631 1.00 88.50 168 SER A C 1
ATOM 1368 O O . SER A 1 168 ? -9.446 -8.587 20.640 1.00 88.50 168 SER A O 1
ATOM 1370 N N . ILE A 1 169 ? -9.256 -7.089 18.981 1.00 87.06 169 ILE A N 1
ATOM 1371 C CA . ILE A 1 169 ? -10.342 -6.209 19.431 1.00 87.06 169 ILE A CA 1
ATOM 1372 C C . ILE A 1 169 ? -11.689 -6.939 19.402 1.00 87.06 169 ILE A C 1
ATOM 1374 O O . ILE A 1 169 ? -12.508 -6.765 20.302 1.00 87.06 169 ILE A O 1
ATOM 1378 N N . GLU A 1 170 ? -11.945 -7.738 18.367 1.00 84.38 170 GLU A N 1
ATOM 1379 C CA . GLU A 1 170 ? -13.163 -8.544 18.267 1.00 84.38 170 GLU A CA 1
ATOM 1380 C C . GLU A 1 170 ? -13.211 -9.646 19.327 1.00 84.38 170 GLU A C 1
ATOM 1382 O O . GLU A 1 170 ? -14.282 -9.933 19.858 1.00 84.38 170 GLU A O 1
ATOM 1387 N N . THR A 1 171 ? -12.065 -10.239 19.668 1.00 84.62 171 THR A N 1
ATOM 1388 C CA . THR A 1 171 ? -11.973 -11.255 20.726 1.00 84.62 171 THR A CA 1
ATOM 1389 C C . THR A 1 171 ? -12.224 -10.643 22.101 1.00 84.62 171 THR A C 1
ATOM 1391 O O . THR A 1 171 ? -12.983 -11.209 22.872 1.00 84.62 171 THR A O 1
ATOM 1394 N N . ASP A 1 172 ? -11.666 -9.464 22.390 1.00 78.62 172 ASP A N 1
ATOM 1395 C CA . ASP A 1 172 ? -11.860 -8.772 23.674 1.00 78.62 172 ASP A CA 1
ATOM 1396 C C . ASP A 1 172 ? -13.302 -8.262 23.880 1.00 78.62 172 ASP A C 1
ATOM 1398 O O . ASP A 1 172 ? -13.702 -7.933 24.999 1.00 78.62 172 ASP A O 1
ATOM 1402 N N . ARG A 1 173 ? -14.086 -8.159 22.799 1.00 66.81 173 ARG A N 1
ATOM 1403 C CA . ARG A 1 173 ? -15.485 -7.703 22.812 1.00 66.81 173 ARG A CA 1
ATOM 1404 C C . ARG A 1 173 ? -16.515 -8.832 22.943 1.00 66.81 173 ARG A C 1
ATOM 1406 O O . ARG A 1 173 ? -17.679 -8.514 23.196 1.00 66.81 173 ARG A O 1
ATOM 1413 N N . ASN A 1 174 ? -16.113 -10.091 22.752 1.00 56.47 174 ASN A N 1
ATOM 1414 C CA . ASN A 1 174 ? -16.969 -11.284 22.843 1.00 56.47 174 ASN A CA 1
ATOM 1415 C C . ASN A 1 174 ? -16.771 -12.022 24.172 1.00 56.47 174 ASN A C 1
ATOM 1417 O O . ASN A 1 174 ? -17.782 -12.548 24.690 1.00 56.47 174 ASN A O 1
#

Secondary structure (DSSP, 8-state):
--HHHHHHHHHHHHHHHHHHHHHHHHHHHHHHHTTS-TT---TTS--HHHHHHHHHHHIIIIIHHHHHHHHS-S-GGGPPPPPS-GGGG--HHHHHHHTTS-HHHHHHHHHHHHHHHHHHHHHHHHHTTTS--HHHHHHHHHHHHHHHHHHHHHHHHHHHHHHHHHHHHHHHH-

Radius of gyration: 17.84 Å; chains: 1; bounding box: 38×32×54 Å